Protein AF-A0A3Q8WAS4-F1 (afdb_monomer)

Sequence (71 aa):
MTEQPIDYTTPEARAAAIAQLLAAVETSSDHSALSRIARRAGFLWRCASCREDNYPGRTTCRCGAPQPDRL

Structure (mmCIF, N/CA/C/O backbone):
data_AF-A0A3Q8WAS4-F1
#
_entry.id   AF-A0A3Q8WAS4-F1
#
loop_
_atom_site.group_PDB
_atom_site.id
_atom_site.type_symbol
_atom_site.label_atom_id
_atom_site.label_alt_id
_atom_site.label_comp_id
_atom_site.label_asym_id
_atom_site.label_entity_id
_atom_site.label_seq_id
_atom_site.pdbx_PDB_ins_code
_atom_site.Cartn_x
_atom_site.Cartn_y
_atom_site.Cartn_z
_atom_site.occupancy
_atom_site.B_iso_or_equiv
_atom_site.auth_seq_id
_atom_site.auth_comp_id
_atom_site.auth_asym_id
_atom_site.auth_atom_id
_atom_site.pdbx_PDB_model_num
ATOM 1 N N . MET A 1 1 ? 31.500 -12.295 8.172 1.00 48.06 1 MET A N 1
ATOM 2 C CA . MET A 1 1 ? 30.178 -11.823 7.713 1.00 48.06 1 MET A CA 1
ATOM 3 C C . MET A 1 1 ? 29.204 -12.954 7.956 1.00 48.06 1 MET A C 1
ATOM 5 O O . MET A 1 1 ? 29.274 -13.948 7.254 1.00 48.06 1 MET A O 1
ATOM 9 N N . THR A 1 2 ? 28.415 -12.880 9.021 1.00 53.81 2 THR A N 1
ATOM 10 C CA . THR A 1 2 ? 27.448 -13.927 9.361 1.00 53.81 2 THR A CA 1
ATOM 11 C C . THR A 1 2 ? 26.168 -13.628 8.589 1.00 53.81 2 THR A C 1
ATOM 13 O O . THR A 1 2 ? 25.481 -12.659 8.904 1.00 53.81 2 THR A O 1
ATOM 16 N N . GLU A 1 3 ? 25.883 -14.400 7.542 1.00 55.00 3 GLU A N 1
ATOM 17 C CA . GLU A 1 3 ? 24.577 -14.378 6.880 1.00 55.00 3 GLU A CA 1
ATOM 18 C C . GLU A 1 3 ? 23.537 -14.897 7.878 1.00 55.00 3 GLU A C 1
ATOM 20 O O . GLU A 1 3 ? 23.528 -16.076 8.229 1.00 55.00 3 GLU A O 1
ATOM 25 N N . GLN A 1 4 ? 22.697 -14.006 8.405 1.00 58.44 4 GLN A N 1
ATOM 26 C CA . GLN A 1 4 ? 21.520 -14.434 9.151 1.00 58.44 4 GLN A CA 1
ATOM 27 C C . GLN A 1 4 ? 20.464 -14.927 8.150 1.00 58.44 4 GLN A C 1
ATOM 29 O O . GLN A 1 4 ? 20.180 -14.214 7.184 1.00 58.44 4 GLN A O 1
ATOM 34 N N . 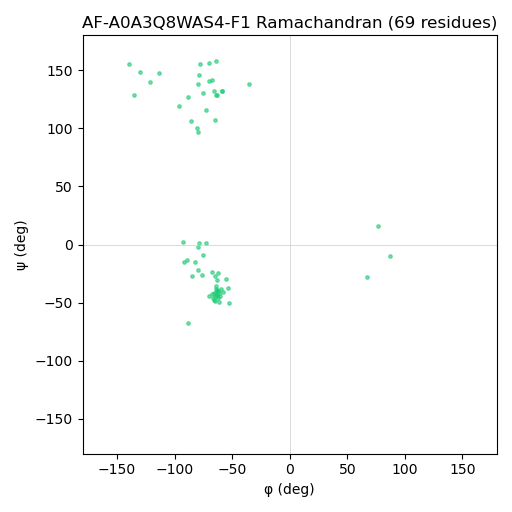PRO A 1 5 ? 19.875 -16.120 8.350 1.00 64.69 5 PRO A N 1
ATOM 35 C CA . PRO A 1 5 ? 18.833 -16.624 7.467 1.00 64.69 5 PRO A CA 1
ATOM 36 C C . PRO A 1 5 ? 17.606 -15.710 7.546 1.00 64.69 5 PRO A C 1
ATOM 38 O O . PRO A 1 5 ? 17.116 -15.408 8.634 1.00 64.69 5 PRO A O 1
ATOM 41 N N . ILE A 1 6 ? 17.109 -15.263 6.391 1.00 62.53 6 ILE A N 1
ATOM 42 C CA . ILE A 1 6 ? 15.861 -14.500 6.331 1.00 62.53 6 ILE A CA 1
ATOM 43 C C . ILE A 1 6 ? 14.706 -15.469 6.595 1.00 62.53 6 ILE A C 1
ATOM 45 O O . ILE A 1 6 ? 14.469 -16.396 5.822 1.00 62.53 6 ILE A O 1
ATOM 49 N N . ASP A 1 7 ? 13.985 -15.257 7.694 1.00 68.44 7 ASP A N 1
ATOM 50 C CA . ASP A 1 7 ? 12.767 -16.003 8.001 1.00 68.44 7 ASP A CA 1
ATOM 51 C C . ASP A 1 7 ? 11.586 -15.438 7.199 1.00 68.44 7 ASP A C 1
ATOM 53 O O . ASP A 1 7 ? 10.946 -14.461 7.586 1.00 68.44 7 ASP A O 1
ATOM 57 N N . TYR A 1 8 ? 11.287 -16.068 6.064 1.00 66.94 8 TYR A N 1
ATOM 58 C CA . TYR A 1 8 ? 10.191 -15.682 5.168 1.00 66.94 8 TYR A CA 1
ATOM 59 C C . TYR A 1 8 ? 8.785 -16.008 5.709 1.00 66.94 8 TYR A C 1
ATOM 61 O O . TYR A 1 8 ? 7.780 -15.784 5.019 1.00 66.94 8 TYR A O 1
ATOM 69 N N . THR A 1 9 ? 8.671 -16.568 6.917 1.00 73.06 9 THR A N 1
ATOM 70 C CA . THR A 1 9 ? 7.367 -16.915 7.492 1.00 73.06 9 THR A CA 1
ATOM 71 C C . THR A 1 9 ? 6.639 -15.710 8.085 1.00 73.06 9 THR A C 1
ATOM 73 O O . THR A 1 9 ? 5.406 -15.729 8.127 1.00 73.06 9 THR A O 1
ATOM 76 N N . THR A 1 10 ? 7.349 -14.633 8.440 1.00 80.38 10 THR A N 1
ATOM 77 C CA . THR A 1 10 ? 6.735 -13.442 9.046 1.00 80.38 10 THR A CA 1
ATOM 78 C C . THR A 1 10 ? 6.051 -12.537 8.008 1.00 80.38 10 THR A C 1
ATOM 80 O O . THR A 1 10 ? 6.522 -12.416 6.868 1.00 80.38 10 THR A O 1
ATOM 83 N N . PRO A 1 11 ? 4.932 -11.871 8.361 1.00 78.88 11 PRO A N 1
ATOM 84 C CA . PRO A 1 11 ? 4.294 -10.876 7.497 1.00 78.88 11 PRO A CA 1
ATOM 85 C C . PRO A 1 11 ? 5.256 -9.772 7.038 1.00 78.88 11 PRO A C 1
ATOM 87 O O . PRO A 1 11 ? 5.203 -9.342 5.884 1.00 78.88 11 PRO A O 1
ATOM 90 N N . GLU A 1 12 ? 6.165 -9.352 7.916 1.00 78.62 12 GLU A N 1
ATOM 91 C CA . GLU A 1 12 ? 7.168 -8.323 7.658 1.00 78.62 12 GLU A CA 1
ATOM 92 C C . GLU A 1 12 ? 8.189 -8.783 6.614 1.00 78.62 12 GLU A C 1
ATOM 94 O O . GLU A 1 12 ? 8.462 -8.050 5.661 1.00 78.62 12 GLU A O 1
ATOM 99 N N . ALA A 1 13 ? 8.710 -10.010 6.735 1.00 82.19 13 ALA A N 1
ATOM 100 C CA . ALA A 1 13 ? 9.656 -10.559 5.765 1.00 82.19 13 ALA A CA 1
ATOM 101 C C . ALA A 1 13 ? 9.021 -10.723 4.379 1.00 82.19 13 ALA A C 1
ATOM 103 O O . ALA A 1 13 ? 9.647 -10.422 3.361 1.00 82.19 13 ALA A O 1
ATOM 104 N N . ARG A 1 14 ? 7.747 -11.127 4.322 1.00 84.44 14 ARG A N 1
ATOM 105 C CA . ARG A 1 14 ? 7.005 -11.202 3.055 1.00 84.44 14 ARG A CA 1
ATOM 106 C C . ARG A 1 14 ? 6.788 -9.822 2.437 1.00 84.44 14 ARG A C 1
ATOM 108 O O . ARG A 1 14 ? 6.963 -9.663 1.230 1.00 84.44 14 ARG A O 1
ATOM 115 N N . ALA A 1 15 ? 6.450 -8.815 3.244 1.00 82.88 15 ALA A N 1
ATOM 116 C CA . ALA A 1 15 ? 6.325 -7.437 2.772 1.00 82.88 15 ALA A CA 1
ATOM 117 C C . ALA A 1 15 ? 7.663 -6.895 2.232 1.00 82.88 15 ALA A C 1
ATOM 119 O O . ALA A 1 15 ? 7.684 -6.251 1.182 1.00 82.88 15 ALA A O 1
ATOM 120 N N . ALA A 1 16 ? 8.780 -7.213 2.895 1.00 86.31 16 ALA A N 1
ATOM 121 C CA . ALA A 1 16 ? 10.121 -6.856 2.437 1.00 86.31 16 ALA A CA 1
ATOM 122 C C . ALA A 1 16 ? 10.486 -7.533 1.104 1.00 86.31 16 ALA A C 1
ATOM 124 O O . ALA A 1 16 ? 11.018 -6.874 0.212 1.00 86.31 16 ALA A O 1
ATOM 125 N N . ALA A 1 17 ? 10.142 -8.811 0.923 1.00 90.19 17 ALA A N 1
ATOM 126 C CA . ALA A 1 17 ? 10.356 -9.513 -0.343 1.00 90.19 17 ALA A CA 1
ATOM 127 C C . ALA A 1 17 ? 9.578 -8.859 -1.501 1.00 90.19 17 ALA A C 1
ATOM 129 O O . ALA A 1 17 ? 10.125 -8.660 -2.584 1.00 90.19 17 ALA A O 1
ATOM 130 N N . ILE A 1 18 ? 8.326 -8.446 -1.270 1.00 91.88 18 ILE A N 1
ATOM 131 C CA . ILE A 1 18 ? 7.544 -7.707 -2.274 1.00 91.88 18 ILE A CA 1
ATOM 132 C C . ILE A 1 18 ? 8.186 -6.357 -2.611 1.00 91.88 18 ILE A C 1
ATOM 134 O O . ILE A 1 18 ? 8.225 -5.989 -3.783 1.00 91.88 18 ILE A O 1
ATOM 138 N N . ALA A 1 19 ? 8.719 -5.637 -1.620 1.00 91.25 19 ALA A N 1
ATOM 139 C CA . ALA A 1 19 ? 9.432 -4.383 -1.856 1.00 91.25 19 ALA A CA 1
ATOM 140 C C . ALA A 1 19 ? 10.660 -4.586 -2.761 1.00 91.25 19 ALA A C 1
ATOM 142 O O . ALA A 1 19 ? 10.863 -3.822 -3.703 1.00 91.25 19 ALA A O 1
ATOM 143 N N . GLN A 1 20 ? 11.444 -5.639 -2.509 1.00 93.19 20 GLN A N 1
ATOM 144 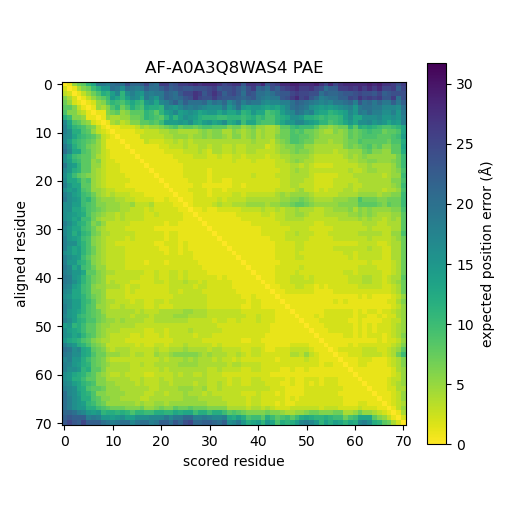C CA . GLN A 1 20 ? 12.606 -5.991 -3.330 1.00 93.19 20 GLN A CA 1
ATOM 145 C C . GLN A 1 20 ? 12.202 -6.356 -4.760 1.00 93.19 20 GLN A C 1
ATOM 147 O O . GLN A 1 20 ? 12.808 -5.866 -5.708 1.00 93.19 20 GLN A O 1
ATOM 152 N N . LEU A 1 21 ? 11.146 -7.159 -4.927 1.00 94.12 21 LEU A N 1
ATOM 153 C CA . LEU A 1 21 ? 10.643 -7.521 -6.251 1.00 94.12 21 LEU A CA 1
ATOM 154 C C . LEU A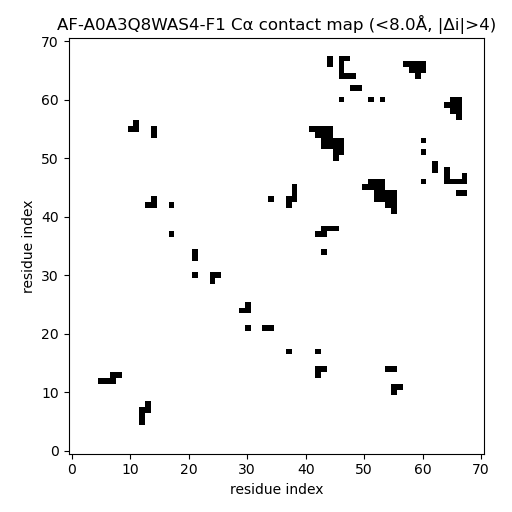 1 21 ? 10.165 -6.290 -7.030 1.00 94.12 21 LEU A C 1
ATOM 156 O O . LEU A 1 21 ? 10.537 -6.130 -8.186 1.00 94.12 21 LEU A O 1
ATOM 160 N N . LEU A 1 22 ? 9.396 -5.394 -6.401 1.00 94.38 22 LEU A N 1
ATOM 161 C CA . LEU A 1 22 ? 8.934 -4.151 -7.032 1.00 94.38 22 LEU A CA 1
ATOM 162 C C . LEU A 1 22 ? 10.082 -3.206 -7.401 1.00 94.38 22 LEU A C 1
ATOM 164 O O . LEU A 1 22 ? 9.956 -2.470 -8.371 1.00 94.38 22 LEU A O 1
ATOM 168 N N . ALA A 1 23 ? 11.186 -3.218 -6.654 1.00 94.25 23 ALA A N 1
ATOM 169 C CA . ALA A 1 23 ? 12.375 -2.436 -6.986 1.00 94.25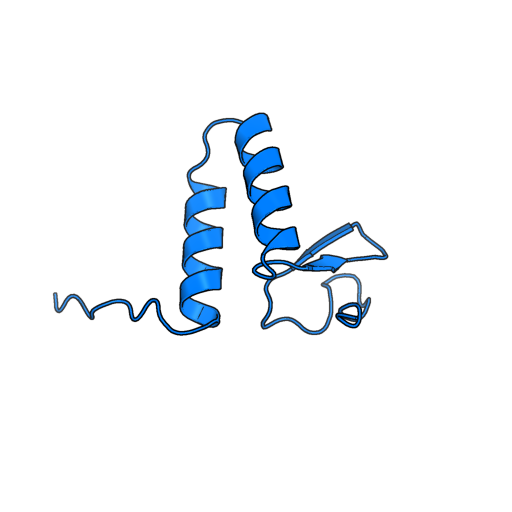 23 ALA A CA 1
ATOM 170 C C . ALA A 1 23 ? 13.195 -3.049 -8.135 1.00 94.25 23 ALA A C 1
ATOM 172 O O . ALA A 1 23 ? 13.911 -2.324 -8.820 1.00 94.25 23 ALA A O 1
ATOM 173 N N . ALA A 1 24 ? 13.101 -4.366 -8.334 1.00 96.06 24 ALA A N 1
ATOM 174 C CA . ALA A 1 24 ? 13.867 -5.102 -9.336 1.00 96.06 24 ALA A CA 1
ATOM 175 C C . ALA A 1 24 ? 13.181 -5.193 -10.711 1.00 96.06 24 ALA A C 1
ATOM 177 O O . ALA A 1 24 ? 13.826 -5.591 -11.677 1.00 96.06 24 ALA A O 1
ATOM 178 N N . VAL A 1 25 ? 11.887 -4.865 -10.823 1.00 96.38 25 VAL A N 1
ATOM 179 C CA . VAL A 1 25 ? 11.190 -4.897 -12.119 1.00 96.38 25 VAL A CA 1
ATOM 180 C C . VAL A 1 25 ? 11.750 -3.844 -13.077 1.00 96.38 25 VAL A C 1
ATOM 182 O O . VAL A 1 25 ? 11.884 -2.670 -12.738 1.00 96.38 25 VAL A O 1
ATOM 185 N N . GLU A 1 26 ? 12.026 -4.263 -14.307 1.00 95.12 26 GLU A N 1
ATOM 186 C CA . GLU A 1 26 ? 12.625 -3.394 -15.325 1.00 95.12 26 GLU A CA 1
ATOM 187 C C . GLU A 1 26 ? 11.578 -2.557 -16.070 1.00 95.12 26 GLU A C 1
ATOM 189 O O . GLU A 1 26 ? 11.871 -1.462 -16.554 1.00 95.12 26 GLU A O 1
ATOM 194 N N . THR A 1 27 ? 10.338 -3.054 -16.160 1.00 97.12 27 THR A N 1
ATOM 195 C CA . THR A 1 27 ? 9.271 -2.409 -16.929 1.00 97.12 27 THR A CA 1
ATOM 196 C C . THR A 1 27 ? 8.137 -1.893 -16.045 1.00 97.12 27 THR A C 1
ATOM 198 O O . THR A 1 27 ? 7.748 -2.486 -15.035 1.00 97.12 27 THR A O 1
ATOM 201 N N . SER A 1 28 ? 7.524 -0.790 -16.475 1.00 95.31 28 SER A N 1
ATOM 202 C CA . SER A 1 28 ? 6.337 -0.222 -15.824 1.00 95.31 28 SER A CA 1
ATOM 203 C C . SER A 1 28 ? 5.111 -1.145 -15.897 1.00 95.31 28 SER A C 1
ATOM 205 O O . SER A 1 28 ? 4.240 -1.102 -15.017 1.00 95.31 28 SER A O 1
ATOM 207 N N . SER A 1 29 ? 5.042 -1.996 -16.926 1.00 96.19 29 SER A N 1
ATOM 208 C CA . SER A 1 29 ? 3.970 -2.981 -17.097 1.00 96.19 29 SER A CA 1
ATOM 209 C C . SER A 1 29 ? 4.076 -4.093 -16.058 1.00 96.19 29 SER A C 1
ATOM 211 O O . SER A 1 29 ? 3.075 -4.406 -15.405 1.00 96.19 29 SER A O 1
ATOM 213 N N . ASP A 1 30 ? 5.285 -4.607 -15.828 1.00 96.88 30 ASP A N 1
ATOM 214 C CA . ASP A 1 30 ? 5.547 -5.627 -14.810 1.00 96.88 30 ASP A CA 1
ATOM 215 C C . ASP A 1 30 ? 5.359 -5.069 -13.405 1.00 96.88 30 ASP A C 1
ATOM 217 O O . ASP A 1 30 ? 4.681 -5.695 -12.588 1.00 96.88 30 ASP A O 1
ATOM 221 N N . HIS A 1 31 ? 5.839 -3.845 -13.148 1.00 95.62 31 HIS A N 1
ATOM 222 C CA . HIS A 1 31 ? 5.560 -3.145 -11.895 1.00 95.62 31 HIS A CA 1
ATOM 223 C C . HIS A 1 31 ? 4.051 -3.090 -11.628 1.00 95.62 31 HIS A C 1
ATOM 225 O O . HIS A 1 31 ? 3.568 -3.490 -10.570 1.00 95.62 31 HIS A O 1
ATOM 231 N N . SER A 1 32 ? 3.270 -2.659 -12.622 1.00 95.56 32 SER A N 1
ATOM 232 C CA . SER A 1 32 ? 1.814 -2.554 -12.500 1.00 95.56 32 SER A CA 1
ATOM 233 C C . SER A 1 32 ? 1.140 -3.907 -12.265 1.00 95.56 32 SER A C 1
ATOM 235 O O . SER A 1 32 ? 0.176 -3.989 -11.496 1.00 95.56 32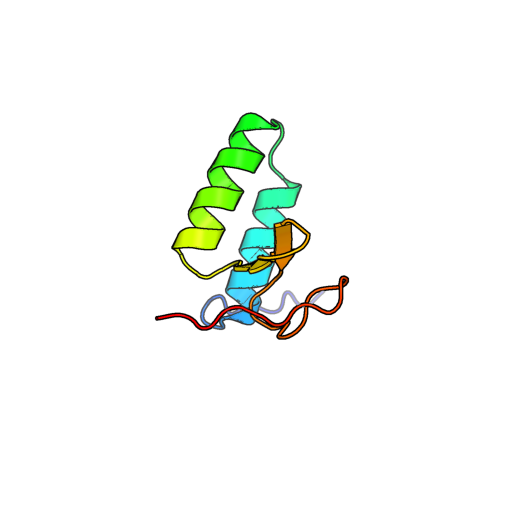 SER A O 1
ATOM 237 N N . ALA A 1 33 ? 1.611 -4.967 -12.926 1.00 96.19 33 ALA A N 1
ATOM 238 C CA . ALA A 1 33 ? 1.109 -6.322 -12.731 1.00 96.19 33 ALA A CA 1
ATOM 239 C C . ALA A 1 33 ? 1.408 -6.832 -11.316 1.00 96.19 33 ALA A C 1
ATOM 241 O O . ALA A 1 33 ? 0.485 -7.268 -10.619 1.00 96.19 33 ALA A O 1
ATOM 242 N N . LEU A 1 34 ? 2.651 -6.689 -10.861 1.00 95.69 34 LEU A N 1
ATOM 243 C CA . LEU A 1 34 ? 3.086 -7.136 -9.547 1.00 95.69 34 LEU A CA 1
ATOM 244 C C . LEU A 1 34 ? 2.391 -6.363 -8.420 1.00 95.69 34 LEU A C 1
ATOM 246 O O . LEU A 1 34 ? 1.864 -6.989 -7.502 1.00 95.69 34 LEU A O 1
ATOM 250 N N . SER A 1 35 ? 2.266 -5.032 -8.511 1.00 94.75 35 SER A N 1
ATOM 251 C CA . SER A 1 35 ? 1.534 -4.243 -7.506 1.00 94.75 35 SER A CA 1
ATOM 252 C C . SER A 1 35 ? 0.069 -4.680 -7.389 1.00 94.75 35 SER A C 1
ATOM 254 O O . SER A 1 35 ? -0.481 -4.734 -6.288 1.00 94.75 35 SER A O 1
ATOM 256 N N . ARG A 1 36 ? -0.599 -5.022 -8.505 1.00 95.12 36 ARG A N 1
ATOM 257 C CA . ARG A 1 36 ? -1.982 -5.541 -8.467 1.00 95.12 36 ARG A CA 1
ATOM 258 C C . ARG A 1 36 ? -2.067 -6.872 -7.725 1.00 95.12 36 ARG A C 1
ATOM 260 O O . ARG A 1 36 ? -2.993 -7.048 -6.933 1.00 95.12 36 ARG A O 1
ATOM 267 N N . ILE A 1 37 ? -1.132 -7.783 -7.978 1.00 95.00 37 ILE A N 1
ATOM 268 C CA . ILE A 1 37 ? -1.077 -9.089 -7.312 1.00 95.00 37 ILE A CA 1
ATOM 269 C C . ILE A 1 37 ? -0.788 -8.903 -5.820 1.00 95.00 37 ILE A C 1
ATOM 271 O O . ILE A 1 37 ? -1.531 -9.424 -4.993 1.00 95.00 37 ILE A O 1
ATOM 275 N N . ALA A 1 38 ? 0.210 -8.088 -5.471 1.00 93.56 38 ALA A N 1
ATOM 276 C CA . ALA A 1 38 ? 0.585 -7.805 -4.089 1.00 93.56 38 ALA A CA 1
ATOM 277 C C . ALA A 1 38 ? -0.577 -7.224 -3.267 1.00 93.56 38 ALA A C 1
ATOM 279 O O . ALA A 1 38 ? -0.800 -7.651 -2.135 1.00 93.56 38 ALA A O 1
ATOM 280 N N . ARG A 1 39 ? -1.372 -6.312 -3.847 1.00 92.38 39 ARG A N 1
ATOM 281 C CA . ARG A 1 39 ? -2.594 -5.801 -3.204 1.00 92.38 39 ARG A CA 1
ATOM 282 C C . ARG A 1 39 ? -3.620 -6.899 -2.942 1.00 92.38 39 ARG A C 1
ATOM 284 O O . ARG A 1 39 ? -4.121 -7.016 -1.830 1.00 92.38 39 ARG A O 1
ATOM 291 N N . ARG A 1 40 ? -3.923 -7.715 -3.956 1.00 91.31 40 ARG A N 1
ATOM 292 C CA . ARG A 1 40 ? -4.910 -8.806 -3.846 1.00 91.31 40 ARG A CA 1
ATOM 293 C C . ARG A 1 40 ? -4.487 -9.874 -2.841 1.00 91.31 40 ARG A C 1
ATOM 295 O O . ARG A 1 40 ? -5.331 -10.405 -2.136 1.00 91.31 40 ARG A O 1
ATOM 302 N N . ALA A 1 41 ? -3.192 -10.153 -2.757 1.00 89.62 41 ALA A N 1
ATOM 303 C CA . ALA A 1 41 ? -2.622 -11.092 -1.798 1.00 89.62 41 ALA A CA 1
ATOM 304 C C . ALA A 1 41 ? -2.450 -10.496 -0.385 1.00 89.62 41 ALA A C 1
ATOM 306 O O . ALA A 1 41 ? -2.005 -11.189 0.525 1.00 89.62 41 ALA A O 1
ATOM 307 N N . GLY A 1 42 ? -2.785 -9.216 -0.180 1.00 88.56 42 GLY A N 1
ATOM 308 C CA . GLY A 1 42 ? -2.700 -8.564 1.125 1.00 88.56 42 GLY A CA 1
ATOM 309 C C . GLY A 1 42 ? -1.284 -8.174 1.559 1.00 88.56 42 GLY A C 1
ATOM 310 O O . GLY A 1 42 ? -1.082 -7.867 2.734 1.00 88.56 42 GLY A O 1
ATOM 311 N N . PHE A 1 43 ? -0.316 -8.143 0.642 1.00 90.62 43 PHE A N 1
ATOM 312 C CA . PHE A 1 43 ? 1.029 -7.620 0.902 1.00 90.62 43 PHE A CA 1
ATOM 313 C C . PHE A 1 43 ? 1.115 -6.100 0.779 1.00 90.62 43 PHE A C 1
ATOM 315 O O . PHE A 1 43 ? 2.084 -5.509 1.239 1.00 90.62 43 PHE A O 1
ATOM 322 N N . LEU A 1 44 ? 0.107 -5.469 0.177 1.00 92.56 44 LEU A N 1
ATOM 323 C CA . LEU A 1 44 ? -0.056 -4.022 0.107 1.00 92.56 44 LEU A CA 1
ATOM 324 C C . LEU A 1 44 ? -1.526 -3.664 0.316 1.00 92.56 44 LEU A C 1
ATOM 326 O O . LEU A 1 44 ? -2.417 -4.448 -0.010 1.00 92.56 44 LEU A O 1
ATOM 330 N N . TRP A 1 45 ? -1.788 -2.450 0.783 1.00 92.88 45 TRP A N 1
ATOM 331 C CA . TRP A 1 45 ? -3.109 -1.837 0.704 1.00 92.88 45 TRP A CA 1
ATOM 332 C C . TRP A 1 45 ? -3.031 -0.524 -0.077 1.00 92.88 45 TRP A C 1
ATOM 334 O O . TRP A 1 45 ? -2.066 0.232 0.037 1.00 92.88 45 TRP A O 1
ATOM 344 N N . ARG A 1 46 ? -4.042 -0.268 -0.914 1.00 95.06 46 ARG A N 1
ATOM 345 C CA . ARG A 1 46 ? -4.164 0.968 -1.702 1.00 95.06 46 ARG A CA 1
ATOM 346 C C . ARG A 1 46 ? -4.904 1.993 -0.855 1.00 95.06 46 ARG A C 1
ATOM 348 O O . ARG A 1 46 ? -6.000 1.705 -0.380 1.00 95.06 46 ARG A O 1
ATOM 355 N N . CYS A 1 47 ? -4.341 3.182 -0.680 1.00 95.81 47 CYS A N 1
ATOM 356 C CA . CYS A 1 47 ? -5.045 4.263 -0.000 1.00 95.81 47 CYS A CA 1
ATOM 357 C C . CYS A 1 47 ? -6.301 4.663 -0.790 1.00 95.81 47 CYS A C 1
ATOM 359 O O . CYS A 1 47 ? -6.211 4.970 -1.974 1.00 95.81 47 CYS A O 1
ATOM 361 N N . ALA A 1 48 ? -7.470 4.719 -0.151 1.00 93.94 48 ALA A N 1
ATOM 362 C CA . ALA A 1 48 ? -8.706 5.111 -0.837 1.00 93.94 48 ALA A CA 1
ATOM 363 C C . ALA A 1 48 ? -8.717 6.594 -1.269 1.00 93.94 48 ALA A C 1
ATOM 365 O O . ALA A 1 48 ? -9.407 6.951 -2.218 1.00 93.94 48 ALA A O 1
ATOM 366 N N . SER A 1 49 ? -7.930 7.446 -0.600 1.00 96.62 49 SER A N 1
ATOM 367 C CA . SER A 1 49 ? -7.881 8.893 -0.850 1.00 96.62 49 SER A CA 1
ATOM 368 C C . SER A 1 49 ? -6.858 9.274 -1.928 1.00 96.62 49 SER A C 1
ATOM 370 O O . SER A 1 49 ? -7.218 9.675 -3.031 1.00 96.62 49 SER A O 1
ATOM 372 N N . CYS A 1 50 ? -5.561 9.102 -1.655 1.00 97.00 50 CYS A N 1
ATOM 373 C CA . CYS A 1 50 ? -4.492 9.518 -2.575 1.00 97.00 50 CYS A CA 1
ATOM 374 C C . CYS A 1 50 ? -4.043 8.409 -3.533 1.00 97.00 50 CYS A C 1
ATOM 376 O O . CYS A 1 50 ? -3.111 8.585 -4.317 1.00 97.00 50 CYS A O 1
ATOM 378 N N . ARG A 1 51 ? -4.681 7.243 -3.448 1.00 94.19 51 ARG A N 1
ATOM 379 C CA . ARG A 1 51 ? -4.325 6.020 -4.152 1.00 94.19 51 ARG A CA 1
ATOM 380 C C . ARG A 1 51 ? -2.996 5.407 -3.711 1.00 94.19 51 ARG A C 1
ATOM 382 O O . ARG A 1 51 ? -2.969 4.213 -3.726 1.00 94.19 51 ARG A O 1
ATOM 389 N N . GLU A 1 52 ? -1.968 6.079 -3.210 1.00 95.12 52 GLU A N 1
ATOM 390 C CA . GLU A 1 52 ? -0.675 5.453 -2.814 1.00 95.12 52 GLU A CA 1
ATOM 391 C C . GLU A 1 52 ? -0.713 4.028 -2.191 1.00 95.12 52 GLU A C 1
ATOM 393 O O . GLU A 1 52 ? -1.570 3.721 -1.353 1.00 95.12 52 GLU A O 1
ATOM 398 N N . ASP A 1 53 ? 0.226 3.159 -2.595 1.00 94.38 53 ASP A N 1
ATOM 399 C CA . ASP A 1 53 ? 0.368 1.815 -2.018 1.00 94.38 53 ASP A CA 1
ATOM 400 C C . ASP A 1 53 ? 1.106 1.901 -0.676 1.00 94.38 53 ASP A C 1
ATOM 402 O O . ASP A 1 53 ? 2.083 2.628 -0.515 1.00 94.38 53 ASP A O 1
ATOM 406 N N . ASN A 1 54 ? 0.638 1.145 0.309 1.00 94.25 54 ASN A N 1
ATOM 407 C CA . ASN A 1 54 ? 1.206 1.120 1.649 1.00 94.25 54 ASN A CA 1
ATOM 408 C C . ASN A 1 54 ? 1.447 -0.328 2.094 1.00 94.25 54 ASN A C 1
ATOM 410 O O . ASN A 1 54 ? 0.700 -1.239 1.729 1.00 94.25 54 ASN A O 1
ATOM 414 N N . TYR A 1 55 ? 2.486 -0.529 2.905 1.00 91.44 55 TYR A N 1
ATOM 415 C CA . TYR A 1 55 ? 2.825 -1.836 3.471 1.00 91.44 55 TYR A CA 1
ATOM 416 C C . TYR A 1 55 ? 1.914 -2.202 4.658 1.00 91.44 55 TYR A C 1
ATOM 418 O O . TYR A 1 55 ? 1.412 -1.300 5.333 1.00 91.44 55 TYR A O 1
ATOM 426 N N . PRO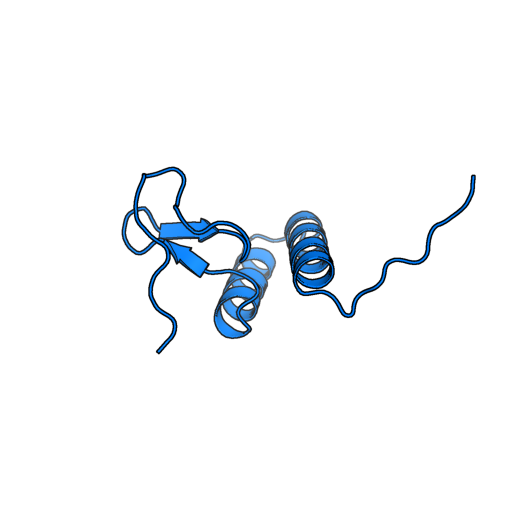 A 1 56 ? 1.724 -3.500 4.970 1.00 87.56 56 PRO A N 1
ATOM 427 C CA . PRO A 1 56 ? 0.735 -3.958 5.950 1.00 87.56 56 PRO A CA 1
ATOM 428 C C . PRO A 1 56 ? 0.973 -3.463 7.382 1.00 87.56 56 PRO A C 1
ATOM 430 O O . PRO A 1 56 ? 0.018 -3.344 8.136 1.00 87.56 56 PRO A O 1
ATOM 433 N N . GLY A 1 57 ? 2.215 -3.124 7.748 1.00 87.00 57 GLY A N 1
ATOM 434 C CA . GLY A 1 57 ? 2.535 -2.545 9.061 1.00 87.00 57 GLY A CA 1
ATOM 435 C C . GLY A 1 57 ? 2.139 -1.071 9.222 1.00 87.00 57 GLY A C 1
ATOM 436 O O . GLY A 1 57 ? 2.213 -0.526 10.320 1.00 87.00 57 GLY A O 1
ATOM 437 N N . ARG A 1 58 ? 1.732 -0.394 8.143 1.00 91.12 58 ARG A N 1
ATOM 438 C CA . ARG A 1 58 ? 1.280 0.998 8.183 1.00 91.12 58 ARG A CA 1
ATOM 439 C C . ARG A 1 58 ? -0.242 1.029 8.279 1.00 91.12 58 ARG A C 1
ATOM 441 O O . ARG A 1 58 ? -0.909 0.608 7.344 1.00 91.12 58 ARG A O 1
ATOM 448 N N . THR A 1 59 ? -0.771 1.604 9.355 1.00 94.38 59 THR A N 1
ATOM 449 C CA . THR A 1 59 ? -2.220 1.765 9.585 1.00 94.38 59 THR A CA 1
ATOM 450 C C . THR A 1 59 ? -2.777 3.096 9.073 1.00 94.38 59 THR A C 1
ATOM 452 O O . THR A 1 59 ? -3.985 3.238 8.904 1.00 94.38 59 THR A O 1
ATOM 455 N N . THR A 1 60 ? -1.901 4.063 8.772 1.00 96.12 60 THR A N 1
ATOM 456 C CA . THR A 1 60 ? -2.275 5.388 8.255 1.00 96.12 60 THR A CA 1
ATOM 457 C C . THR A 1 60 ? -1.380 5.788 7.088 1.00 96.12 60 THR A C 1
ATOM 459 O O . THR A 1 60 ? -0.143 5.761 7.175 1.00 96.12 60 THR A O 1
ATOM 462 N N . CYS A 1 61 ? -2.003 6.187 5.980 1.00 97.31 61 CYS A N 1
ATOM 463 C CA . CYS A 1 61 ? -1.310 6.652 4.785 1.00 97.31 61 CYS A CA 1
ATOM 464 C C . CYS A 1 61 ? -0.535 7.940 5.089 1.00 97.31 61 CYS A C 1
ATOM 466 O O . CYS A 1 61 ? -0.901 8.713 5.972 1.00 97.31 61 CYS A O 1
ATOM 468 N N . ARG A 1 62 ? 0.488 8.248 4.287 1.00 96.75 62 ARG A N 1
ATOM 469 C CA . ARG A 1 62 ? 1.164 9.555 4.325 1.00 96.75 62 ARG A CA 1
ATOM 470 C C . ARG A 1 62 ? 0.197 10.734 4.134 1.00 96.75 62 ARG A C 1
ATOM 472 O O . ARG A 1 62 ? 0.445 11.802 4.675 1.00 96.75 62 ARG A O 1
ATOM 479 N N . CYS A 1 63 ? -0.903 10.545 3.403 1.00 97.25 63 CYS A N 1
ATOM 480 C CA . CYS A 1 63 ? -1.935 11.572 3.230 1.00 97.25 63 CYS A CA 1
ATOM 481 C C . CYS A 1 63 ? -2.894 11.707 4.432 1.00 97.25 63 CYS A C 1
ATOM 483 O O . CYS A 1 63 ? -3.850 12.470 4.351 1.00 97.25 63 CYS A O 1
ATOM 485 N N . GLY A 1 64 ? -2.702 10.928 5.502 1.00 97.25 64 GLY A N 1
ATOM 486 C CA . GLY A 1 64 ? -3.539 10.932 6.706 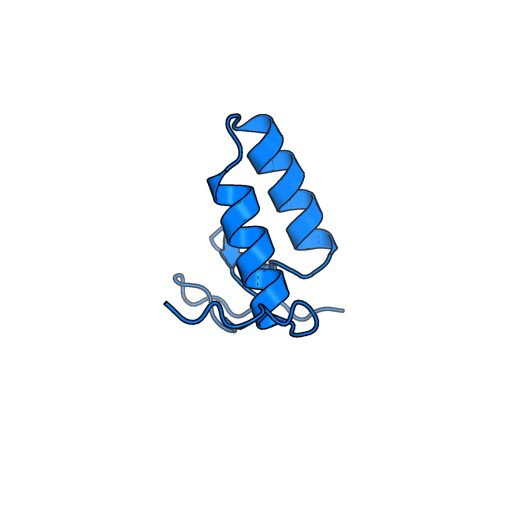1.00 97.25 64 GLY A CA 1
ATOM 487 C C . GLY A 1 64 ? -4.763 10.011 6.662 1.00 97.25 64 GLY A C 1
ATOM 488 O O . GLY A 1 64 ? -5.389 9.798 7.694 1.00 97.25 64 GLY A O 1
ATOM 489 N N . ALA A 1 65 ? -5.102 9.428 5.508 1.00 97.12 65 ALA A N 1
ATOM 490 C CA . ALA A 1 65 ? -6.231 8.502 5.414 1.00 97.12 65 ALA A CA 1
ATOM 491 C C . ALA A 1 65 ? -5.933 7.174 6.142 1.00 97.12 65 ALA A C 1
ATOM 493 O O . ALA A 1 65 ? -4.805 6.671 6.028 1.00 97.12 65 ALA A O 1
ATOM 494 N N . PRO A 1 66 ? -6.916 6.589 6.851 1.00 96.19 66 PRO A N 1
ATOM 495 C CA . PRO A 1 66 ? -6.741 5.308 7.521 1.00 96.19 66 PRO A CA 1
ATOM 496 C C . PRO A 1 66 ? -6.635 4.164 6.508 1.00 96.19 66 PRO A C 1
ATOM 498 O O . PRO A 1 66 ? -7.112 4.260 5.371 1.00 96.19 66 PRO A O 1
ATOM 501 N N . GLN A 1 67 ? -6.007 3.072 6.933 1.00 94.25 67 GLN A N 1
ATOM 502 C CA . GLN A 1 67 ? -6.070 1.805 6.222 1.00 94.25 67 GLN A CA 1
ATOM 503 C C . GLN A 1 67 ? -7.541 1.364 6.114 1.00 94.25 67 GLN A C 1
ATOM 505 O O . GLN A 1 67 ? -8.260 1.417 7.110 1.00 94.25 67 GLN A O 1
ATOM 510 N N . PRO A 1 68 ? -8.010 0.949 4.925 1.00 89.75 68 PRO A N 1
ATOM 511 C CA . PRO A 1 68 ? -9.357 0.418 4.785 1.00 89.75 68 PRO A CA 1
ATOM 512 C C . PRO A 1 68 ? -9.482 -0.919 5.520 1.00 89.75 68 PRO A C 1
ATOM 514 O O . PRO A 1 68 ? -8.568 -1.749 5.458 1.00 89.75 68 PRO A O 1
ATOM 517 N N . ASP A 1 69 ? -10.628 -1.137 6.162 1.00 82.25 69 ASP A N 1
ATOM 518 C CA . ASP A 1 69 ? -10.955 -2.428 6.757 1.00 82.25 69 ASP A CA 1
ATOM 519 C C . ASP A 1 69 ? -10.941 -3.514 5.676 1.00 82.25 69 ASP A C 1
ATOM 521 O O . ASP A 1 69 ? -11.501 -3.353 4.585 1.00 82.25 69 ASP A O 1
ATOM 525 N N . ARG A 1 70 ? -10.270 -4.632 5.967 1.00 66.62 70 ARG 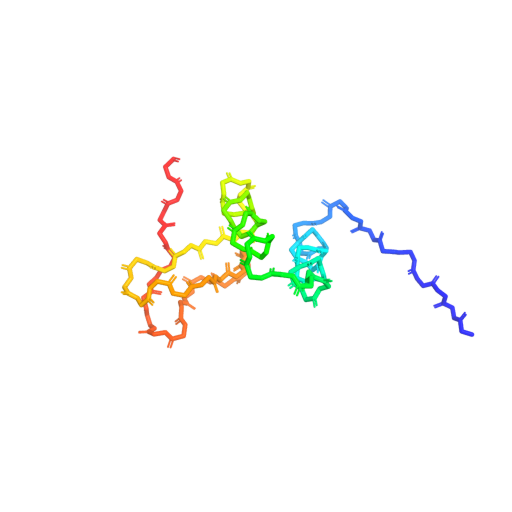A N 1
ATOM 526 C CA . ARG A 1 70 ? -10.378 -5.835 5.141 1.00 66.62 70 ARG A CA 1
ATOM 527 C C . ARG A 1 70 ? -11.669 -6.548 5.542 1.00 66.62 70 ARG A C 1
ATOM 529 O O . ARG A 1 70 ? -11.688 -7.196 6.584 1.00 66.62 70 ARG A O 1
ATOM 536 N N . LEU A 1 71 ? -12.724 -6.368 4.747 1.00 51.44 71 LEU A N 1
ATOM 537 C CA . LEU A 1 71 ? -13.912 -7.232 4.767 1.00 51.44 71 LEU A CA 1
ATOM 538 C C . LEU A 1 71 ? -13.547 -8.664 4.359 1.00 51.44 71 LEU A C 1
ATOM 540 O O . LEU A 1 71 ? 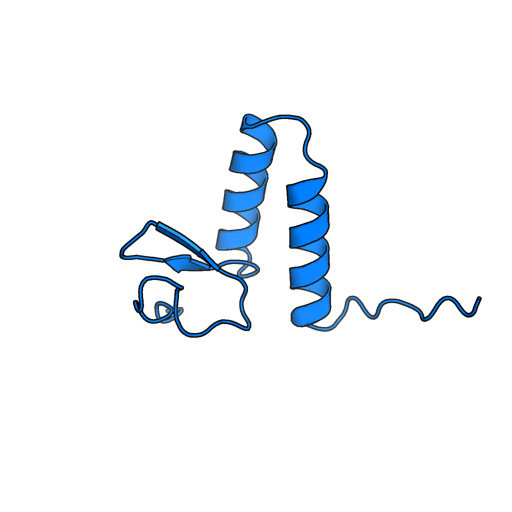-12.678 -8.810 3.465 1.00 51.44 71 LEU A O 1
#

Radius of gyration: 13.63 Å; Cα contacts (8 Å, |Δi|>4): 67; chains: 1; bounding box: 44×28×27 Å

Mean predicted aligned error: 5.82 Å

Foldseek 3Di:
DDDDDQDCPDLVSVLVVLVVVLVPDPDPVVNVVSLVVCCVVQQWAQQPPPRDIDGNVDQADPVGGGGDDDD

Nearest PDB structures (foldseek):
  7mo4-assembly2_D  TM=9.391E-01  e=2.816E-01  Rattus norvegicus
  7mnt-assembly2_D  TM=8.756E-01  e=5.625E-01  Homo sapiens
  9e7f-assembly1_Ag  TM=5.259E-01  e=4.265E-01  Pyrobaculum calidifontis JCM 11548
  7yuj-assembly1_A  TM=4.983E-01  e=5.249E-01  Homo sapiens

Secondary structure (DSSP, 8-state):
---PPP-TTSHHHHHHHHHHHHHH--SHHHHHHHHHHHHHTTS-EEETTTEEEE-TT-SB-TTSPBPPP--

pLDDT: mean 87.56, std 12.65, range [48.06, 97.31]

Solvent-accessible surface area (backbone atoms only — not comparable to full-atom values): 4496 Å² total; per-residue (Å²): 135,84,83,74,83,82,64,66,85,42,73,65,44,45,37,50,52,52,52,53,52,59,70,66,47,90,46,74,67,54,36,53,52,50,54,55,50,36,36,76,72,59,47,27,44,66,36,88,82,84,49,55,80,40,51,74,90,54,62,55,47,97,86,68,48,62,59,76,82,85,127